Protein AF-A0A5S9ME22-F1 (afdb_monomer_lite)

InterPro domains:
  IPR011051 RmlC-like cupin domain superfamily [SSF51182] (3-151)
  IPR014710 RmlC-like jelly roll fold [G3DSA:2.60.120.10] (40-161)
  IPR021120 KduI/IolB isomerase [PF04962] (1-160)
  IPR024203 5-deoxy-glucuronate isomerase, IolB [PTHR39193] (2-151)
  IPR024203 5-deoxy-glucuronate isomerase, IolB [TIGR04378] (2-152)

Structure (mmCIF, N/CA/C/O backbone):
data_AF-A0A5S9ME22-F1
#
_entry.id   AF-A0A5S9ME22-F1
#
loop_
_atom_site.group_PDB
_atom_site.id
_atom_site.type_symbol
_atom_site.label_atom_id
_atom_site.label_alt_id
_atom_site.label_comp_id
_atom_site.label_asym_id
_atom_site.label_entity_id
_atom_site.label_seq_id
_atom_site.pdbx_PDB_ins_code
_atom_site.Cartn_x
_atom_site.Cartn_y
_atom_site.Cartn_z
_atom_site.occupancy
_atom_site.B_iso_or_equiv
_atom_site.auth_seq_id
_atom_site.auth_comp_id
_atom_site.auth_asym_id
_atom_site.auth_atom_id
_atom_site.pdbx_PDB_model_num
ATOM 1 N N . MET A 1 1 ? -16.439 -3.598 -12.055 1.00 74.25 1 MET A N 1
ATOM 2 C CA . MET A 1 1 ? -15.594 -2.499 -11.573 1.00 74.25 1 MET A CA 1
ATOM 3 C C . MET A 1 1 ? -14.303 -3.147 -11.127 1.00 74.25 1 MET A C 1
ATOM 5 O O . MET A 1 1 ? -14.364 -4.113 -10.375 1.00 74.25 1 MET A O 1
ATOM 9 N N . ASP A 1 2 ? -13.192 -2.726 -11.707 1.00 87.88 2 ASP A N 1
ATOM 10 C CA . ASP A 1 2 ? -11.873 -3.341 -11.561 1.00 87.88 2 ASP A CA 1
ATOM 11 C C . ASP A 1 2 ? -10.885 -2.283 -11.026 1.00 87.88 2 ASP A C 1
ATOM 13 O O . ASP A 1 2 ? -10.902 -1.142 -11.487 1.00 87.88 2 ASP A O 1
ATOM 17 N N . ILE A 1 3 ? -10.017 -2.654 -10.075 1.00 91.88 3 ILE A N 1
ATOM 18 C CA . ILE A 1 3 ? -8.940 -1.802 -9.533 1.00 91.88 3 ILE A CA 1
ATOM 19 C C . ILE A 1 3 ? -8.100 -1.169 -10.660 1.00 91.88 3 ILE A C 1
ATOM 21 O O . ILE A 1 3 ? -7.697 -0.009 -10.589 1.00 91.88 3 ILE A O 1
ATOM 25 N N . PHE A 1 4 ? -7.914 -1.889 -11.772 1.00 94.56 4 PHE A N 1
ATOM 26 C CA . PHE A 1 4 ? -7.142 -1.438 -12.930 1.00 94.56 4 PHE A CA 1
ATOM 27 C C . PHE A 1 4 ? -7.840 -0.357 -13.777 1.00 94.56 4 PHE A C 1
ATOM 29 O O . PHE A 1 4 ? -7.232 0.140 -14.726 1.00 94.56 4 PHE A O 1
ATOM 36 N N . GLU A 1 5 ? -9.070 0.049 -13.439 1.00 94.94 5 GLU A N 1
ATOM 37 C CA . GLU A 1 5 ? -9.714 1.258 -13.981 1.00 94.94 5 GLU A CA 1
ATOM 38 C C . GLU A 1 5 ? -9.059 2.550 -13.451 1.00 94.94 5 GLU A C 1
ATOM 40 O O . GLU A 1 5 ? -9.257 3.615 -14.035 1.00 94.94 5 GLU A O 1
ATOM 45 N N . LYS A 1 6 ? -8.236 2.459 -12.390 1.00 95.50 6 LYS A N 1
ATOM 46 C CA . LYS A 1 6 ? -7.481 3.577 -11.785 1.00 95.50 6 LYS A CA 1
ATOM 47 C C . LYS A 1 6 ? -8.362 4.749 -11.350 1.00 95.50 6 LYS A C 1
ATOM 49 O O . LYS A 1 6 ? -7.941 5.906 -11.383 1.00 95.50 6 LYS A O 1
ATOM 54 N N . ILE A 1 7 ? -9.585 4.440 -10.936 1.00 96.06 7 ILE A N 1
ATOM 55 C CA . ILE A 1 7 ? -10.506 5.388 -10.316 1.00 96.06 7 ILE A CA 1
ATOM 56 C C . ILE A 1 7 ? -10.279 5.307 -8.801 1.00 96.06 7 ILE A C 1
ATOM 58 O O . ILE A 1 7 ? -10.245 4.191 -8.279 1.00 96.06 7 ILE A O 1
ATOM 62 N N . PRO A 1 8 ? -10.110 6.436 -8.085 1.00 97.62 8 PRO A N 1
ATOM 63 C CA . PRO A 1 8 ? -9.926 6.406 -6.639 1.00 97.62 8 PRO A CA 1
ATOM 64 C C . PRO A 1 8 ? -11.058 5.649 -5.923 1.00 97.62 8 PRO A C 1
ATOM 66 O O . PRO A 1 8 ? -12.221 5.783 -6.316 1.00 97.62 8 PRO A O 1
ATOM 69 N N . PRO A 1 9 ? -10.750 4.854 -4.885 1.00 97.06 9 PRO A N 1
ATOM 70 C CA . PRO A 1 9 ? -11.750 4.035 -4.214 1.00 97.06 9 PRO A CA 1
ATOM 71 C C . PRO A 1 9 ? -12.644 4.858 -3.279 1.00 97.06 9 PRO A C 1
ATOM 73 O O . PRO A 1 9 ? -12.292 5.942 -2.823 1.00 97.06 9 PRO A O 1
ATOM 76 N N . TYR A 1 10 ? -13.787 4.289 -2.903 1.00 97.62 10 TYR A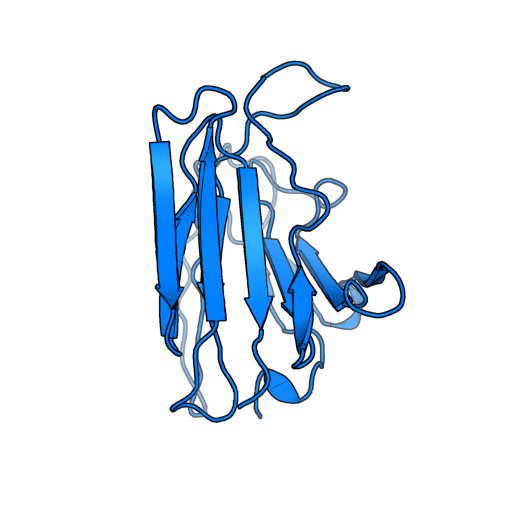 N 1
ATOM 77 C CA . TYR A 1 10 ? -14.464 4.697 -1.672 1.00 97.62 10 TYR A CA 1
ATOM 78 C C . TYR A 1 10 ? -13.802 4.004 -0.480 1.00 97.62 10 TYR A C 1
ATOM 80 O O . TYR A 1 10 ? -13.427 2.836 -0.556 1.00 97.62 10 TYR A O 1
ATOM 88 N N . SER A 1 11 ? -13.670 4.703 0.642 1.00 98.12 11 SER A N 1
ATOM 89 C CA . SER A 1 11 ? -13.124 4.157 1.889 1.00 98.12 11 SER A CA 1
ATOM 90 C C . SER A 1 11 ? -13.871 4.709 3.099 1.00 98.12 11 SER A C 1
ATOM 92 O O . SER A 1 11 ? -14.485 5.770 3.034 1.00 98.12 11 SER A O 1
ATOM 94 N N . VAL A 1 12 ? -13.833 4.000 4.225 1.00 98.25 12 VAL A N 1
ATOM 95 C CA . VAL A 1 12 ? -14.449 4.454 5.479 1.00 98.25 12 VAL A CA 1
ATOM 96 C C . VAL A 1 12 ? -13.417 4.355 6.591 1.00 98.25 12 VAL A C 1
ATOM 98 O O . VAL A 1 12 ? -12.884 3.281 6.852 1.00 98.25 12 VAL A O 1
ATOM 101 N N . TYR A 1 13 ? -13.149 5.474 7.261 1.00 98.25 13 TYR A N 1
ATOM 102 C CA . TYR A 1 13 ? -12.378 5.475 8.500 1.00 98.25 13 TYR A CA 1
ATOM 103 C C . TYR A 1 13 ? -13.317 5.167 9.667 1.00 98.25 13 TYR A C 1
ATOM 105 O O . TYR A 1 13 ? -14.342 5.837 9.817 1.00 98.25 13 TYR A O 1
ATOM 113 N N . VAL A 1 14 ? -12.956 4.185 10.494 1.00 97.56 14 VAL A N 1
ATOM 114 C CA . VAL A 1 14 ? -13.709 3.784 11.689 1.00 97.56 14 VAL A CA 1
ATOM 115 C C . VAL A 1 14 ? -12.768 3.802 12.901 1.00 97.56 14 VAL A C 1
ATOM 117 O O . VAL A 1 14 ? -11.726 3.145 12.857 1.00 97.56 14 VAL A O 1
ATOM 120 N N . PRO A 1 15 ? -13.079 4.551 13.975 1.00 96.06 15 PRO A N 1
ATOM 121 C CA . PRO A 1 15 ? -12.234 4.605 15.164 1.00 96.06 15 PRO A CA 1
ATOM 122 C C . PRO A 1 15 ? -12.341 3.318 15.996 1.00 96.06 15 PRO A C 1
ATOM 124 O O . PRO A 1 15 ? -13.322 2.583 15.929 1.00 96.06 15 PRO A O 1
ATOM 127 N N . ASN A 1 16 ? -11.343 3.065 16.844 1.00 93.06 16 ASN A N 1
ATOM 128 C CA . ASN A 1 16 ? -11.170 1.814 17.599 1.00 93.06 16 ASN A CA 1
ATOM 129 C C . ASN A 1 16 ? -12.308 1.443 18.573 1.00 93.06 16 ASN A C 1
ATOM 131 O O . ASN A 1 16 ? -12.337 0.312 19.051 1.00 93.06 16 ASN A O 1
ATOM 135 N N . GLY A 1 17 ? -13.194 2.380 18.919 1.00 91.25 17 GLY A N 1
ATOM 136 C CA . GLY A 1 17 ? -14.344 2.136 19.800 1.00 91.25 17 GLY A CA 1
ATOM 137 C C . GLY A 1 17 ? -15.652 1.836 19.064 1.00 91.25 17 GLY A C 1
ATOM 138 O O . GLY A 1 17 ? -16.615 1.394 19.694 1.00 91.25 17 GLY A O 1
ATOM 139 N N . ASP A 1 18 ? -15.692 2.068 17.754 1.00 95.12 18 ASP A N 1
ATOM 140 C CA . ASP A 1 18 ? -16.909 1.943 16.963 1.00 95.12 18 ASP A CA 1
ATOM 141 C C . ASP A 1 18 ? -17.092 0.508 16.455 1.00 95.12 18 ASP A C 1
ATOM 143 O O . ASP A 1 18 ? -16.155 -0.284 16.342 1.00 95.12 18 ASP A O 1
ATOM 147 N N . LYS A 1 19 ? -18.342 0.172 16.131 1.00 95.50 19 LYS A N 1
ATOM 148 C CA . LYS A 1 19 ? -18.706 -1.072 15.450 1.00 95.50 19 LYS A CA 1
ATOM 149 C C . LYS A 1 19 ? -19.239 -0.735 14.071 1.00 95.50 19 LYS A C 1
ATOM 151 O O . LYS A 1 19 ? -19.935 0.264 13.905 1.00 95.50 19 LYS A O 1
ATOM 156 N N . PHE A 1 20 ? -18.947 -1.592 13.106 1.00 96.12 20 PHE A N 1
ATOM 157 C CA . PHE A 1 20 ? -19.445 -1.460 11.749 1.00 96.12 20 PHE A CA 1
ATOM 158 C C . PHE A 1 20 ? -19.853 -2.830 11.211 1.00 96.12 20 PHE A C 1
ATOM 160 O O . PHE A 1 20 ? -19.266 -3.849 11.571 1.00 96.12 20 PHE A O 1
ATOM 167 N N . ASP A 1 21 ? -20.847 -2.824 10.331 1.00 97.12 21 ASP A N 1
ATOM 168 C CA . ASP A 1 21 ? -21.300 -3.986 9.580 1.00 97.12 21 ASP A CA 1
ATOM 169 C C . ASP A 1 21 ? -21.144 -3.678 8.094 1.00 97.12 21 ASP A C 1
ATOM 171 O O . ASP A 1 21 ? -21.517 -2.595 7.634 1.00 97.12 21 ASP A O 1
ATOM 175 N N . ILE A 1 22 ? -20.610 -4.632 7.332 1.00 96.38 22 ILE A N 1
ATOM 176 C CA . ILE A 1 22 ? -20.497 -4.504 5.880 1.00 96.38 22 ILE A CA 1
ATOM 177 C C . ILE A 1 22 ? -21.433 -5.504 5.221 1.00 96.38 22 ILE A C 1
ATOM 179 O O . ILE A 1 22 ? -21.351 -6.709 5.454 1.00 96.38 22 ILE A O 1
ATOM 183 N N . LYS A 1 23 ? -22.317 -4.994 4.363 1.00 97.62 23 LYS A N 1
ATOM 184 C CA . LYS A 1 23 ? -23.195 -5.804 3.524 1.00 97.62 23 LYS A CA 1
ATOM 185 C C . LYS A 1 23 ? -22.870 -5.548 2.059 1.00 97.62 23 LYS A C 1
ATOM 187 O O . LYS A 1 23 ? -23.174 -4.479 1.535 1.00 97.62 23 LYS A O 1
ATOM 192 N N . ALA A 1 24 ? -22.304 -6.550 1.400 1.00 96.81 24 ALA A N 1
ATOM 193 C CA . ALA A 1 24 ? -22.100 -6.533 -0.039 1.00 96.81 24 ALA A CA 1
ATOM 194 C C . ALA A 1 24 ? -23.457 -6.540 -0.773 1.00 96.81 24 ALA A C 1
ATOM 196 O O . ALA A 1 24 ? -24.323 -7.373 -0.496 1.00 96.81 24 ALA A O 1
ATOM 197 N N . THR A 1 25 ? -23.659 -5.593 -1.688 1.00 96.62 25 THR A N 1
ATOM 198 C CA . THR A 1 25 ? -24.822 -5.538 -2.601 1.00 96.62 25 THR A CA 1
ATOM 199 C C . THR A 1 25 ? -24.475 -5.999 -4.019 1.00 96.62 25 THR A C 1
ATOM 201 O O . THR A 1 25 ? -25.367 -6.186 -4.842 1.00 96.62 25 THR A O 1
ATOM 204 N N . THR A 1 26 ? -23.182 -6.187 -4.279 1.00 95.8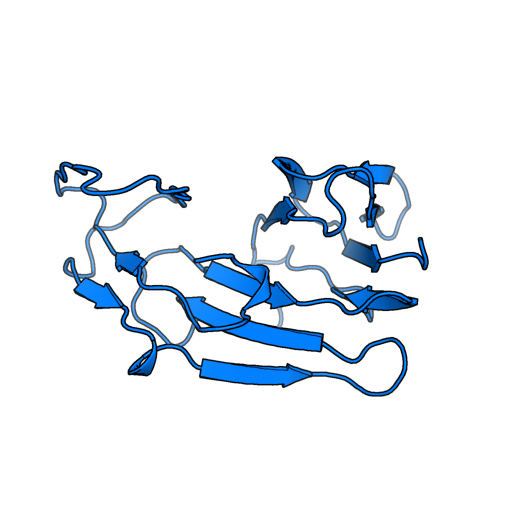8 26 THR A N 1
ATOM 205 C CA . THR A 1 26 ? -22.557 -6.726 -5.493 1.00 95.88 26 THR A CA 1
ATOM 206 C C . THR A 1 26 ? -21.306 -7.502 -5.073 1.00 95.88 26 THR A C 1
ATOM 208 O O . THR A 1 26 ? -20.939 -7.459 -3.895 1.00 95.88 26 THR A O 1
ATOM 211 N N . ASP A 1 27 ? -20.644 -8.183 -6.006 1.00 94.88 27 ASP A N 1
ATOM 212 C CA . ASP A 1 27 ? -19.321 -8.755 -5.745 1.00 94.88 27 ASP A CA 1
ATOM 213 C C . ASP A 1 27 ? -18.331 -7.630 -5.413 1.00 94.88 27 ASP A C 1
ATOM 215 O O . ASP A 1 27 ? -18.231 -6.641 -6.141 1.00 94.88 27 ASP A O 1
ATOM 219 N N . VAL A 1 28 ? -17.626 -7.760 -4.288 1.00 94.50 28 VAL A N 1
ATOM 220 C CA . VAL A 1 28 ? -16.740 -6.716 -3.767 1.00 94.50 28 VAL A CA 1
ATOM 221 C C . VAL A 1 28 ? -15.506 -7.331 -3.117 1.00 94.50 28 VAL A C 1
ATOM 223 O O . VAL A 1 28 ? -15.596 -8.328 -2.402 1.00 94.50 28 VAL A O 1
ATOM 226 N N . GLU A 1 29 ? -14.358 -6.703 -3.345 1.00 94.25 29 GLU A N 1
ATOM 227 C CA . GLU A 1 29 ? -13.117 -6.952 -2.617 1.00 94.25 29 GLU A CA 1
ATOM 228 C C . GLU A 1 29 ? -12.905 -5.800 -1.627 1.00 94.25 29 GLU A C 1
ATOM 230 O O . GLU A 1 29 ? -13.016 -4.631 -1.996 1.00 94.25 29 GLU A O 1
ATOM 235 N N . ILE A 1 30 ? -12.666 -6.120 -0.353 1.00 95.50 30 ILE A N 1
ATOM 236 C CA . ILE A 1 30 ? -12.562 -5.128 0.725 1.00 95.50 30 ILE A CA 1
ATOM 237 C C . ILE A 1 30 ? -11.251 -5.345 1.470 1.00 95.50 30 ILE A C 1
ATOM 239 O O . ILE A 1 30 ? -11.039 -6.403 2.062 1.00 95.50 30 ILE A O 1
ATOM 243 N N . ALA A 1 31 ? -10.410 -4.313 1.500 1.00 96.25 31 ALA A N 1
ATOM 244 C CA . ALA A 1 31 ? -9.245 -4.264 2.370 1.00 96.25 31 ALA A CA 1
ATOM 245 C C . ALA A 1 31 ? -9.631 -3.681 3.739 1.00 96.25 31 ALA A C 1
ATOM 247 O O . ALA A 1 31 ? -10.197 -2.591 3.823 1.00 96.25 31 ALA A O 1
ATOM 248 N N . ILE A 1 32 ? -9.308 -4.400 4.818 1.00 96.75 32 ILE A N 1
ATOM 249 C CA . ILE A 1 32 ? -9.433 -3.898 6.192 1.00 96.75 32 ILE A CA 1
ATOM 250 C C . ILE A 1 32 ? -8.031 -3.563 6.696 1.00 96.75 32 ILE A C 1
ATOM 252 O O . ILE A 1 32 ? -7.284 -4.442 7.123 1.00 96.75 32 ILE A O 1
ATOM 256 N N . CYS A 1 33 ? -7.683 -2.281 6.647 1.00 97.00 33 CYS A N 1
ATOM 257 C CA . CYS A 1 33 ? -6.435 -1.763 7.199 1.00 97.00 33 CYS A CA 1
ATOM 258 C C . CYS A 1 33 ? -6.662 -1.365 8.663 1.00 97.00 33 CYS A C 1
ATOM 260 O O . CYS A 1 33 ? -7.532 -0.544 8.950 1.00 97.00 33 CYS A O 1
ATOM 262 N N . SER A 1 34 ? -5.886 -1.923 9.594 1.00 95.62 34 SER A N 1
ATOM 263 C CA . SER A 1 34 ? -6.042 -1.655 11.029 1.00 95.62 34 SER A CA 1
ATOM 264 C C . SER A 1 34 ? -4.716 -1.312 11.696 1.00 95.62 34 SER A C 1
ATOM 266 O O . SER A 1 34 ? -3.714 -1.978 11.458 1.00 95.62 34 SER A O 1
ATOM 268 N N . ALA A 1 35 ? -4.745 -0.329 12.591 1.00 94.94 35 ALA A N 1
ATOM 269 C CA . ALA A 1 35 ? -3.656 0.009 13.500 1.00 94.94 35 ALA A CA 1
ATOM 270 C C . ALA A 1 35 ? -4.247 0.357 14.880 1.00 94.94 35 ALA A C 1
ATOM 272 O O . ALA A 1 35 ? -5.459 0.587 14.979 1.00 94.94 35 ALA A O 1
ATOM 273 N N . PRO A 1 36 ? -3.439 0.413 15.955 1.00 94.25 36 PRO A N 1
ATOM 274 C CA . PRO A 1 36 ? -3.909 0.892 17.252 1.00 94.25 36 PRO A CA 1
ATOM 275 C C . PRO A 1 36 ? -4.579 2.270 17.135 1.00 94.25 36 PRO A C 1
ATOM 277 O O . PRO A 1 36 ? -4.085 3.147 16.434 1.00 94.25 36 PRO A O 1
ATOM 280 N N . GLY A 1 37 ? -5.701 2.480 17.820 1.00 92.38 37 GLY A N 1
ATOM 281 C CA . GLY A 1 37 ? -6.401 3.770 17.854 1.00 92.38 37 GLY A CA 1
ATOM 282 C C . GLY A 1 37 ? -6.300 4.438 19.222 1.00 92.38 37 GLY A C 1
ATOM 283 O O . GLY A 1 37 ? -6.155 3.764 20.242 1.00 92.38 37 GLY A O 1
ATOM 284 N N . LYS A 1 38 ? -6.395 5.767 19.239 1.00 94.94 38 LYS A N 1
ATOM 285 C CA . LYS A 1 38 ? -6.520 6.599 20.447 1.00 94.94 38 LYS A CA 1
ATOM 286 C C . LYS A 1 38 ? -7.944 7.142 20.614 1.00 94.94 38 LYS A C 1
ATOM 288 O O . LYS A 1 38 ? -8.262 7.688 21.666 1.00 94.94 38 LYS A O 1
ATOM 293 N N . GLY A 1 39 ? -8.799 6.971 19.603 1.00 92.69 39 GLY A N 1
ATOM 294 C CA . GLY A 1 39 ? -10.184 7.441 19.609 1.00 92.69 39 GLY A CA 1
ATOM 295 C C . GLY A 1 39 ? -10.294 8.948 19.379 1.00 92.69 39 GLY A C 1
ATOM 296 O O . GLY A 1 39 ? -11.284 9.558 19.775 1.00 92.69 39 GLY A O 1
ATOM 297 N N . THR A 1 40 ? -9.271 9.560 18.774 1.00 96.38 40 THR A N 1
ATOM 298 C CA . THR A 1 40 ? -9.182 11.019 18.602 1.00 96.38 40 THR A CA 1
ATOM 299 C C . THR A 1 40 ? -10.158 11.534 17.544 1.00 96.38 40 THR A C 1
ATOM 301 O O . THR A 1 40 ? -10.664 12.652 17.647 1.00 96.38 40 THR A O 1
ATOM 304 N N . TYR A 1 41 ? -10.432 10.723 16.520 1.00 96.69 41 TYR A N 1
ATOM 305 C CA . TYR A 1 41 ? -11.190 11.125 15.337 1.00 96.69 41 TYR A CA 1
ATOM 306 C C . TYR A 1 41 ? -12.506 10.356 15.206 1.00 96.69 41 TYR A C 1
ATOM 308 O O . TYR A 1 41 ? -12.645 9.230 15.676 1.00 96.69 41 TYR A O 1
ATOM 316 N N . LYS A 1 42 ? -13.487 10.980 14.547 1.00 96.31 42 LYS A N 1
ATOM 317 C CA . LYS A 1 42 ? -14.803 10.381 14.284 1.00 96.31 42 LYS A CA 1
ATOM 318 C C . LYS A 1 42 ? -14.781 9.545 13.009 1.00 96.31 42 LYS A C 1
ATOM 320 O O . LYS A 1 42 ? -14.004 9.830 12.095 1.00 96.31 42 LYS A O 1
ATOM 325 N N . ALA A 1 43 ? -15.692 8.577 12.925 1.00 97.75 43 ALA A N 1
ATOM 326 C CA . ALA A 1 43 ? -15.931 7.843 11.692 1.00 97.75 43 ALA A CA 1
ATOM 327 C C . ALA A 1 43 ? -16.294 8.793 10.538 1.00 97.75 43 ALA A C 1
ATOM 329 O O . ALA A 1 43 ? -17.039 9.760 10.733 1.00 97.75 43 ALA A O 1
ATOM 330 N N . ARG A 1 44 ? -15.765 8.530 9.338 1.00 98.12 44 ARG A N 1
ATOM 331 C CA . ARG A 1 44 ? -16.051 9.341 8.144 1.00 98.12 44 ARG A CA 1
ATOM 332 C C . ARG A 1 44 ? -15.916 8.551 6.850 1.00 98.12 44 ARG A C 1
ATOM 334 O O . ARG A 1 44 ? -15.097 7.638 6.753 1.00 98.12 44 ARG A O 1
ATOM 341 N N . LEU A 1 45 ? -16.694 8.963 5.851 1.00 98.44 45 LEU A N 1
ATOM 342 C CA . LEU A 1 45 ? -16.560 8.504 4.474 1.00 98.44 45 LEU A CA 1
ATOM 343 C C . LEU A 1 45 ? -15.432 9.276 3.779 1.00 98.44 45 LEU A C 1
ATOM 345 O O . LEU A 1 45 ? -15.395 10.507 3.805 1.00 98.44 45 LEU A O 1
ATOM 349 N N . ILE A 1 46 ? -14.546 8.542 3.125 1.00 98.44 46 ILE A N 1
ATOM 350 C CA . ILE A 1 46 ? -13.516 9.053 2.230 1.00 98.44 46 ILE A CA 1
ATOM 351 C C . ILE A 1 46 ? -13.985 8.715 0.815 1.00 98.44 46 ILE A C 1
ATOM 353 O O . ILE A 1 46 ? -14.077 7.547 0.438 1.00 98.44 46 ILE A O 1
ATOM 357 N N . THR A 1 47 ? -14.393 9.742 0.080 1.00 98.25 47 THR A N 1
ATOM 358 C CA . THR A 1 47 ? -14.912 9.621 -1.286 1.00 98.25 47 THR A CA 1
ATOM 359 C C . THR A 1 47 ? -13.777 9.826 -2.289 1.00 98.25 47 THR A C 1
ATOM 361 O O . THR A 1 47 ? -12.750 10.390 -1.900 1.00 98.25 47 THR A O 1
ATOM 364 N N . PRO A 1 48 ? -13.937 9.429 -3.563 1.00 97.94 48 PRO A N 1
ATOM 365 C CA . PRO A 1 48 ? -12.947 9.701 -4.603 1.00 97.94 48 PRO A CA 1
ATOM 366 C C . PRO A 1 48 ? -12.523 11.174 -4.680 1.00 97.94 48 PRO A C 1
ATOM 368 O O . PRO A 1 48 ? -11.362 11.468 -4.944 1.00 97.94 48 PRO A O 1
ATOM 371 N N . GLU A 1 49 ? -13.432 12.105 -4.384 1.00 97.81 49 GLU A N 1
ATOM 372 C CA . GLU A 1 49 ? -13.181 13.548 -4.374 1.00 97.81 49 GLU A CA 1
ATOM 373 C C . GLU A 1 49 ? -12.265 14.006 -3.227 1.00 97.81 49 GLU A C 1
ATOM 375 O O . GLU A 1 49 ? -11.670 15.079 -3.305 1.00 97.81 49 GLU A O 1
ATOM 380 N N . HIS A 1 50 ? -12.146 13.209 -2.161 1.00 97.38 50 HIS A N 1
ATOM 381 C CA . HIS A 1 50 ? -11.235 13.466 -1.042 1.00 97.38 50 HIS A CA 1
ATOM 382 C C . HIS A 1 50 ? -9.826 12.898 -1.285 1.00 97.38 50 HIS A C 1
ATOM 384 O O . HIS A 1 50 ? -8.908 13.216 -0.533 1.00 97.38 50 HIS A O 1
ATOM 390 N N . ILE A 1 51 ? -9.643 12.047 -2.301 1.00 98.25 51 ILE A N 1
ATOM 391 C CA . ILE A 1 51 ? -8.394 11.313 -2.527 1.00 98.25 51 ILE A CA 1
ATOM 392 C C . ILE A 1 51 ? -7.494 12.093 -3.482 1.00 98.25 51 ILE A C 1
ATOM 394 O O . ILE A 1 51 ? -7.812 12.299 -4.653 1.00 98.25 51 ILE A O 1
ATOM 398 N N . GLY A 1 52 ? -6.320 12.486 -2.988 1.00 97.75 52 GLY A N 1
ATOM 399 C CA . GLY A 1 52 ? -5.298 13.120 -3.814 1.00 97.75 52 GLY A CA 1
ATOM 400 C C . GLY A 1 52 ? -4.714 12.133 -4.826 1.00 97.75 52 GLY A C 1
ATOM 401 O O . GLY A 1 52 ? -4.151 11.111 -4.431 1.00 97.75 52 GLY A O 1
ATOM 402 N N . VAL A 1 53 ? -4.814 12.462 -6.118 1.00 98.00 53 VAL A N 1
ATOM 403 C CA . VAL A 1 53 ? -4.210 11.694 -7.217 1.00 98.00 53 VAL A CA 1
ATOM 404 C C . VAL A 1 53 ? -2.939 12.383 -7.696 1.00 98.00 53 VAL A C 1
ATOM 406 O O . VAL A 1 53 ? -2.963 13.538 -8.121 1.00 98.00 53 VAL A O 1
ATOM 409 N N . GLU A 1 54 ? -1.827 11.656 -7.679 1.00 97.38 54 GLU A N 1
ATOM 410 C CA . GLU A 1 54 ? -0.519 12.162 -8.086 1.00 97.38 54 GLU A CA 1
ATOM 411 C C . GLU A 1 54 ? 0.128 11.279 -9.149 1.00 97.38 54 GLU A C 1
ATOM 413 O O . GLU A 1 54 ? -0.011 10.058 -9.144 1.00 97.38 54 GLU A O 1
ATOM 418 N N . HIS A 1 55 ? 0.915 11.902 -10.025 1.00 97.38 55 HIS A N 1
ATOM 419 C CA . HIS A 1 55 ? 1.828 11.205 -10.925 1.00 97.38 55 HIS A CA 1
ATOM 420 C C . HIS A 1 55 ? 3.255 11.473 -10.449 1.00 97.38 55 HIS A C 1
ATOM 422 O O . HIS A 1 55 ? 3.721 12.612 -10.484 1.00 97.38 55 HIS A O 1
ATOM 428 N N . ARG A 1 56 ? 3.935 10.433 -9.961 1.00 95.81 56 ARG A N 1
ATOM 429 C CA . ARG A 1 56 ? 5.286 10.529 -9.390 1.00 95.81 56 ARG A CA 1
ATOM 430 C C . ARG A 1 56 ? 6.309 9.897 -10.329 1.00 95.81 56 ARG A C 1
ATOM 432 O O . ARG A 1 56 ? 6.035 8.862 -10.930 1.00 95.81 56 ARG A O 1
ATOM 439 N N . GLY A 1 57 ? 7.507 10.477 -10.385 1.00 94.88 57 GLY A N 1
ATOM 440 C CA . GLY A 1 57 ? 8.621 9.975 -11.197 1.00 94.88 57 GLY A CA 1
ATOM 441 C C . GLY A 1 57 ? 8.492 10.273 -12.697 1.00 94.88 57 GLY A C 1
ATOM 442 O O . GLY A 1 57 ? 7.565 10.942 -13.143 1.00 94.88 57 GLY A O 1
ATOM 443 N N . ALA A 1 58 ? 9.455 9.779 -13.476 1.00 95.81 58 ALA A N 1
ATOM 444 C CA . ALA A 1 58 ? 9.497 9.879 -14.934 1.00 95.81 58 ALA A CA 1
ATOM 445 C C . ALA A 1 58 ? 10.111 8.602 -15.533 1.00 95.81 58 ALA A C 1
ATOM 447 O O . ALA A 1 58 ? 10.836 7.881 -14.849 1.00 95.81 58 ALA A O 1
ATOM 448 N N . GLY A 1 59 ? 9.839 8.313 -16.808 1.00 95.94 59 GLY A N 1
ATOM 449 C CA . GLY A 1 59 ? 10.369 7.118 -17.474 1.00 95.94 59 GLY A CA 1
ATOM 450 C C . GLY A 1 59 ? 9.969 5.822 -16.759 1.00 95.94 59 GLY A C 1
ATOM 451 O O . GLY A 1 59 ? 8.806 5.639 -16.405 1.00 95.94 59 GLY A O 1
ATOM 452 N N . ASN A 1 60 ? 10.942 4.946 -16.508 1.00 95.25 60 ASN A N 1
ATOM 453 C CA . ASN A 1 60 ? 10.733 3.632 -15.891 1.00 95.25 60 ASN A CA 1
ATOM 454 C C . ASN A 1 60 ? 10.456 3.670 -14.376 1.00 95.25 60 ASN A C 1
ATOM 456 O O . ASN A 1 60 ? 10.341 2.617 -13.760 1.00 95.25 60 ASN A O 1
ATOM 460 N N . ILE A 1 61 ? 10.359 4.849 -13.759 1.00 95.81 61 ILE A N 1
ATOM 461 C CA . ILE A 1 61 ? 9.929 5.009 -12.358 1.00 95.81 61 ILE A CA 1
ATOM 462 C C . ILE A 1 61 ? 8.614 5.794 -12.241 1.00 95.81 61 ILE A C 1
ATOM 464 O O . ILE A 1 61 ? 8.207 6.156 -11.132 1.00 95.81 61 ILE A O 1
ATOM 468 N N . ALA A 1 62 ? 7.971 6.090 -13.381 1.00 96.88 62 ALA A N 1
ATOM 469 C CA . ALA A 1 62 ? 6.687 6.776 -13.431 1.00 96.88 62 ALA A CA 1
ATOM 470 C C . ALA A 1 62 ? 5.570 5.885 -12.869 1.00 96.88 62 ALA A C 1
ATOM 472 O O . ALA A 1 62 ? 5.459 4.710 -13.226 1.00 96.88 62 ALA A O 1
ATOM 473 N N . ARG A 1 63 ? 4.733 6.453 -12.003 1.00 97.38 63 ARG A N 1
ATOM 474 C CA . ARG A 1 63 ? 3.636 5.754 -11.321 1.00 97.38 63 ARG A CA 1
ATOM 475 C C . ARG A 1 63 ? 2.505 6.710 -10.967 1.00 97.38 63 ARG A C 1
ATOM 477 O O . ARG A 1 63 ? 2.752 7.895 -10.740 1.00 97.38 63 ARG A O 1
ATOM 484 N N . GLN A 1 64 ? 1.286 6.187 -10.899 1.00 98.00 64 GLN A N 1
ATOM 485 C CA . GLN A 1 64 ? 0.122 6.919 -10.396 1.00 98.00 64 GLN A CA 1
ATOM 486 C C . GLN A 1 64 ? -0.128 6.513 -8.944 1.00 98.00 64 GLN A C 1
ATOM 488 O O . GLN A 1 64 ? -0.032 5.334 -8.611 1.00 98.00 64 GLN A O 1
ATOM 493 N N . VAL A 1 65 ? -0.413 7.484 -8.084 1.00 98.19 65 VAL A N 1
ATOM 494 C CA . VAL A 1 65 ? -0.595 7.291 -6.644 1.00 98.19 65 VAL A CA 1
ATOM 495 C C . VAL A 1 65 ? -1.941 7.862 -6.228 1.00 98.19 65 VAL A C 1
ATOM 497 O O . VAL A 1 65 ? -2.257 8.999 -6.574 1.00 98.19 65 VAL A O 1
ATOM 500 N N . HIS A 1 66 ? -2.709 7.084 -5.476 1.00 98.50 66 HIS A N 1
ATOM 501 C CA . HIS A 1 66 ? -3.917 7.518 -4.786 1.00 98.50 66 HIS A CA 1
ATOM 502 C C . HIS A 1 66 ? -3.626 7.586 -3.286 1.00 98.50 66 HIS A C 1
ATOM 504 O O . HIS A 1 66 ? -3.435 6.563 -2.624 1.00 98.50 66 HIS A O 1
ATOM 510 N N . ASN A 1 67 ? -3.581 8.798 -2.740 1.00 98.06 67 ASN A N 1
ATOM 511 C CA . ASN A 1 67 ? -3.375 9.030 -1.314 1.00 98.06 67 ASN A CA 1
ATOM 512 C C . ASN A 1 67 ? -4.725 8.914 -0.578 1.00 98.06 67 ASN A C 1
ATOM 514 O O . ASN A 1 67 ? -5.413 9.916 -0.389 1.00 98.06 67 ASN A O 1
ATOM 518 N N . ILE A 1 68 ? -5.131 7.690 -0.219 1.00 98.31 68 ILE A N 1
ATOM 519 C CA . ILE A 1 68 ? -6.450 7.394 0.376 1.00 98.31 68 ILE A CA 1
ATOM 520 C C . ILE A 1 68 ? -6.575 7.995 1.782 1.00 98.31 68 ILE A C 1
ATOM 522 O O . ILE A 1 68 ? -7.586 8.609 2.115 1.00 98.31 68 ILE A O 1
ATOM 526 N N . LEU A 1 69 ? -5.547 7.814 2.611 1.00 98.06 69 LEU A N 1
ATOM 527 C CA . LEU A 1 69 ? -5.450 8.383 3.953 1.00 98.06 69 LEU A CA 1
ATOM 528 C C . LEU A 1 69 ? -3.991 8.796 4.204 1.00 98.06 69 LEU A C 1
ATOM 530 O O . LEU A 1 69 ? -3.234 8.018 4.787 1.00 98.06 69 LEU A O 1
ATOM 534 N N . PRO A 1 70 ? -3.555 9.955 3.680 1.00 95.81 70 PRO A N 1
ATOM 535 C CA . PRO A 1 70 ? -2.198 10.454 3.874 1.00 95.81 70 PRO A CA 1
ATOM 536 C C . PRO A 1 70 ? -2.010 11.070 5.266 1.00 95.81 70 PRO A C 1
ATOM 538 O O . PRO A 1 70 ? -2.973 11.305 5.989 1.00 95.81 70 PRO A O 1
ATOM 541 N N . GLU A 1 71 ? -0.767 11.394 5.625 1.00 92.25 71 GLU A N 1
ATOM 542 C CA . GLU A 1 71 ? -0.416 11.953 6.943 1.00 92.25 71 GLU A CA 1
ATOM 543 C C . GLU A 1 71 ? -1.082 13.307 7.243 1.00 92.25 71 GLU A C 1
ATOM 545 O O . GLU A 1 71 ? -1.266 13.668 8.403 1.00 92.25 71 GLU A O 1
ATOM 550 N N . GLN A 1 72 ? -1.443 14.068 6.203 1.00 93.50 72 GLN A N 1
ATOM 551 C CA . GLN A 1 72 ? -2.125 15.355 6.343 1.00 93.50 72 GLN A CA 1
ATOM 552 C C . GLN A 1 72 ? -3.606 15.185 6.708 1.00 93.50 72 GLN A C 1
ATOM 554 O O . GLN A 1 72 ? -4.237 16.138 7.167 1.00 93.50 72 GLN A O 1
ATOM 559 N N . GLU A 1 73 ? -4.161 13.988 6.507 1.00 96.44 73 GLU A N 1
ATOM 560 C CA . GLU A 1 73 ? -5.551 13.686 6.809 1.00 96.44 7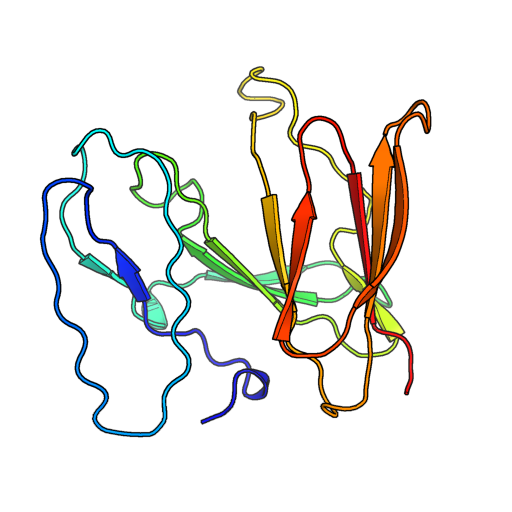3 GLU A CA 1
ATOM 561 C C . GLU A 1 73 ? -5.712 13.127 8.233 1.00 96.44 73 GLU A C 1
ATOM 563 O O . GLU A 1 73 ? -4.896 12.330 8.693 1.00 96.44 73 GLU A O 1
ATOM 568 N N . PRO A 1 74 ? -6.793 13.480 8.954 1.00 96.06 74 PRO A N 1
ATOM 569 C CA . PRO A 1 74 ? -6.985 13.048 10.336 1.00 96.06 74 PRO A CA 1
ATOM 570 C C . PRO A 1 74 ? -7.033 11.519 10.512 1.00 96.06 74 PRO A C 1
ATOM 572 O O . PRO A 1 74 ? -7.988 10.861 10.079 1.00 96.06 74 PRO A O 1
ATOM 575 N N . ALA A 1 75 ? -6.038 10.954 11.193 1.00 96.25 75 ALA A N 1
ATOM 576 C CA . ALA A 1 75 ? -5.992 9.562 11.634 1.00 96.25 75 ALA A CA 1
ATOM 577 C C . ALA A 1 75 ? -5.024 9.410 12.816 1.00 96.25 75 ALA A C 1
ATOM 579 O O . ALA A 1 75 ? -4.061 10.160 12.935 1.00 96.25 75 ALA A O 1
ATOM 580 N N . ASP A 1 76 ? -5.273 8.446 13.709 1.00 94.00 76 ASP A N 1
ATOM 581 C CA . ASP A 1 76 ? -4.398 8.244 14.874 1.00 94.00 76 ASP A CA 1
ATOM 582 C C . ASP A 1 76 ? -3.020 7.684 14.486 1.00 94.00 76 ASP A C 1
ATOM 584 O O . ASP A 1 76 ? -2.011 8.132 15.026 1.00 94.00 76 ASP A O 1
ATOM 588 N N . HIS A 1 77 ? -2.990 6.693 13.585 1.00 92.62 77 HIS A N 1
ATOM 589 C CA . HIS A 1 77 ? -1.756 6.026 13.136 1.00 92.62 77 HIS A CA 1
ATOM 590 C C . HIS A 1 77 ? -1.813 5.489 11.697 1.00 92.62 77 HIS A C 1
ATOM 592 O O . HIS A 1 77 ? -0.768 5.228 11.112 1.00 92.62 77 HIS A O 1
ATOM 598 N N . LEU A 1 78 ?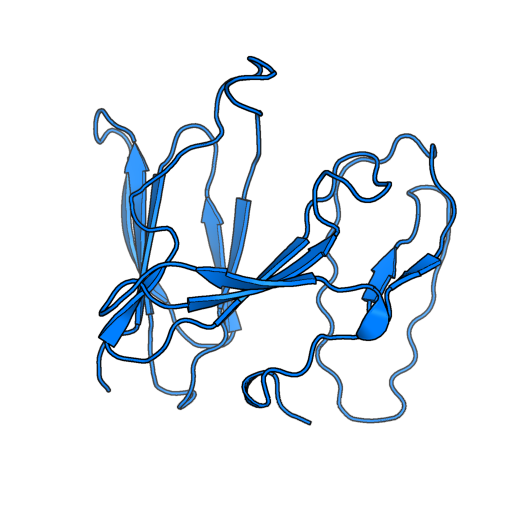 -3.006 5.257 11.133 1.00 95.50 78 LEU A N 1
ATOM 599 C CA . LEU A 1 78 ? -3.128 4.660 9.802 1.00 95.50 78 LEU A CA 1
ATOM 600 C C . LEU A 1 78 ? -2.696 5.639 8.711 1.00 95.50 78 LEU A C 1
ATOM 602 O O . LEU A 1 78 ? -3.230 6.743 8.635 1.00 95.50 78 LEU A O 1
ATOM 606 N N . LEU A 1 79 ? -1.828 5.156 7.825 1.00 96.00 79 LEU A N 1
ATOM 607 C CA . LEU A 1 79 ? -1.577 5.716 6.505 1.00 96.00 79 LEU A CA 1
ATOM 608 C C . LEU A 1 79 ? -2.011 4.685 5.464 1.00 96.00 79 LEU A C 1
ATOM 610 O O . LEU A 1 79 ? -1.711 3.500 5.608 1.00 96.00 79 LEU A O 1
ATOM 614 N N . VAL A 1 80 ? -2.737 5.115 4.433 1.00 97.94 80 VAL A N 1
ATOM 615 C CA . VAL A 1 80 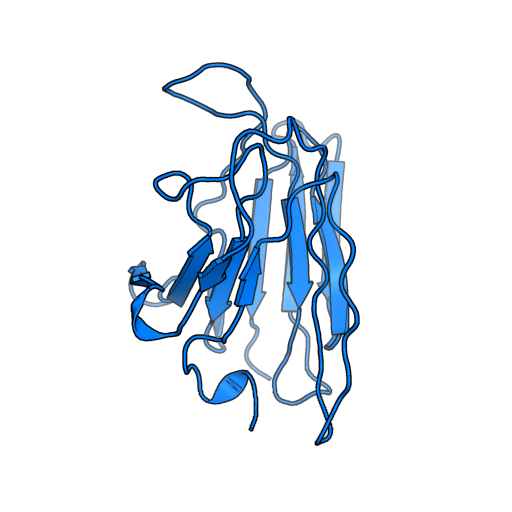? -3.211 4.220 3.367 1.00 97.94 80 VAL A CA 1
ATOM 616 C C . VAL A 1 80 ? -2.961 4.868 2.014 1.00 97.94 80 VAL A C 1
ATOM 618 O O . VAL A 1 80 ? -3.424 5.978 1.747 1.00 97.94 80 VAL A O 1
ATOM 621 N N . VAL A 1 81 ? -2.236 4.155 1.156 1.00 97.50 81 VAL A N 1
ATOM 622 C CA . VAL A 1 81 ? -1.880 4.589 -0.193 1.00 97.50 81 VAL A CA 1
ATOM 623 C C . VAL A 1 81 ? -2.052 3.434 -1.172 1.00 97.50 81 VAL A C 1
ATOM 625 O O . VAL A 1 81 ? -1.761 2.285 -0.852 1.00 97.50 81 VAL A O 1
ATOM 628 N N . GLU A 1 82 ? -2.513 3.751 -2.373 1.00 98.00 82 GLU A N 1
ATOM 629 C CA . GLU A 1 82 ? -2.572 2.831 -3.505 1.00 98.00 82 GLU A CA 1
ATOM 630 C C . GLU A 1 82 ? -1.643 3.346 -4.613 1.00 98.00 82 GLU A C 1
ATOM 632 O O . GLU A 1 82 ? -1.603 4.545 -4.903 1.00 98.00 82 GLU A O 1
ATOM 637 N N . VAL A 1 83 ? -0.868 2.448 -5.227 1.00 97.88 83 VAL A N 1
ATOM 638 C CA . VAL A 1 83 ? 0.133 2.798 -6.244 1.00 97.88 83 VAL A CA 1
ATOM 639 C C . VAL A 1 83 ? -0.029 1.913 -7.474 1.00 97.88 83 VAL A C 1
ATOM 641 O O . VAL A 1 83 ? 0.122 0.697 -7.407 1.00 97.88 83 VAL A O 1
ATOM 644 N N . PHE A 1 84 ? -0.238 2.538 -8.630 1.00 97.69 84 PHE A N 1
ATOM 645 C CA . PHE A 1 84 ? -0.264 1.869 -9.925 1.00 97.69 84 PHE A CA 1
ATOM 646 C C . PHE A 1 84 ? 1.102 1.967 -10.588 1.00 97.69 84 PHE A C 1
ATOM 648 O O . PHE A 1 84 ? 1.535 3.049 -11.004 1.00 97.69 84 PHE A O 1
ATOM 655 N N . THR A 1 85 ? 1.754 0.816 -10.725 1.00 97.38 85 THR A N 1
ATOM 656 C CA . THR A 1 85 ? 3.049 0.679 -11.398 1.00 97.38 85 THR A CA 1
ATOM 657 C C . THR A 1 85 ? 2.817 0.080 -12.786 1.00 97.38 85 THR A C 1
ATOM 659 O O . THR A 1 85 ? 2.352 -1.056 -12.861 1.00 97.38 85 THR A O 1
ATOM 662 N N . PRO A 1 86 ? 3.068 0.819 -13.884 1.00 95.81 86 PRO A N 1
ATOM 663 C CA . PRO A 1 86 ? 2.990 0.260 -15.232 1.00 95.81 86 PRO A CA 1
ATOM 664 C C . PRO A 1 86 ? 3.948 -0.922 -15.425 1.00 95.81 86 PRO A C 1
ATOM 666 O O . PRO A 1 86 ? 4.967 -1.015 -14.743 1.00 95.81 86 PRO A O 1
ATOM 669 N N . GLU A 1 87 ? 3.651 -1.791 -16.387 1.00 94.06 87 GLU A N 1
ATOM 670 C CA . GLU A 1 87 ? 4.598 -2.818 -16.833 1.00 94.06 87 GLU A CA 1
ATOM 671 C C . GLU A 1 87 ? 5.938 -2.197 -17.261 1.00 94.06 87 GLU A C 1
ATOM 673 O O . GLU A 1 87 ? 6.003 -1.086 -17.789 1.00 94.06 87 GLU A O 1
ATOM 678 N N . GLY A 1 88 ? 7.026 -2.895 -16.962 1.00 94.31 88 GLY A N 1
ATOM 679 C CA . GLY A 1 88 ? 8.394 -2.416 -17.133 1.00 94.31 88 GLY A CA 1
ATOM 680 C C . GLY A 1 88 ? 8.877 -1.409 -16.084 1.00 94.31 88 GLY A C 1
ATOM 681 O O . GLY A 1 88 ? 10.081 -1.127 -16.047 1.00 94.31 88 GLY A O 1
ATOM 682 N N . ASN A 1 89 ? 7.995 -0.872 -15.233 1.00 96.75 89 ASN A N 1
ATOM 683 C CA . ASN A 1 89 ? 8.355 0.187 -14.293 1.00 96.75 89 ASN A CA 1
ATOM 684 C C . ASN A 1 89 ? 8.738 -0.331 -12.902 1.00 96.75 89 ASN A C 1
ATOM 686 O O . ASN A 1 89 ? 8.481 -1.471 -12.510 1.00 96.75 89 ASN A O 1
ATOM 690 N N . TRP A 1 90 ? 9.354 0.574 -12.144 1.00 96.12 90 TRP A N 1
ATOM 691 C CA . TRP A 1 90 ? 9.713 0.415 -10.747 1.00 96.12 90 TRP A CA 1
ATOM 692 C C . TRP A 1 90 ? 8.923 1.382 -9.864 1.00 96.12 90 TRP A C 1
ATOM 694 O O . TRP A 1 90 ? 8.764 2.567 -10.177 1.00 96.12 90 TRP A O 1
ATOM 704 N N . SER A 1 91 ? 8.471 0.888 -8.718 1.00 94.25 91 SER A N 1
ATOM 705 C CA . SER A 1 91 ? 7.875 1.673 -7.641 1.00 94.25 91 SER A CA 1
ATOM 706 C C . SER A 1 91 ? 8.560 1.371 -6.311 1.00 94.25 91 SER A C 1
ATOM 708 O O . SER A 1 91 ? 9.477 0.549 -6.231 1.00 94.25 91 SER A O 1
ATOM 710 N N . SER A 1 92 ? 8.230 2.180 -5.300 1.00 91.50 92 SER A N 1
ATOM 711 C CA . SER A 1 92 ? 9.041 2.313 -4.081 1.00 91.50 92 SER A CA 1
ATOM 712 C C . SER A 1 92 ? 10.530 2.556 -4.399 1.00 91.50 92 SER A C 1
ATOM 714 O O . SER A 1 92 ? 11.421 2.162 -3.660 1.00 91.50 92 SER A O 1
ATOM 716 N N . TYR A 1 93 ? 10.790 3.227 -5.533 1.00 87.19 93 TYR A N 1
ATOM 717 C CA . TYR A 1 93 ? 12.119 3.564 -6.037 1.00 87.19 93 TYR A CA 1
ATOM 718 C C . TYR A 1 93 ? 12.242 5.087 -6.285 1.00 87.19 93 TYR A C 1
ATOM 720 O O . TYR A 1 93 ? 11.291 5.678 -6.828 1.00 87.19 93 TYR A O 1
ATOM 728 N N . PRO A 1 94 ? 13.374 5.738 -5.932 1.00 84.88 94 PRO A N 1
ATOM 729 C CA . PRO A 1 94 ? 14.542 5.174 -5.239 1.00 84.88 94 PRO A CA 1
ATOM 730 C C . PRO A 1 94 ? 14.183 4.562 -3.871 1.00 84.88 94 PRO A C 1
ATOM 732 O O . PRO A 1 94 ? 13.168 4.965 -3.290 1.00 84.88 94 PRO A O 1
ATOM 735 N N . PRO A 1 95 ? 14.944 3.551 -3.405 1.00 81.62 95 PRO A N 1
ATOM 736 C CA . PRO A 1 95 ? 14.622 2.838 -2.178 1.00 81.62 95 PRO A CA 1
ATOM 737 C C . PRO A 1 95 ? 14.619 3.811 -1.004 1.00 81.62 95 PRO A C 1
ATOM 739 O O . PRO A 1 95 ? 15.441 4.727 -0.942 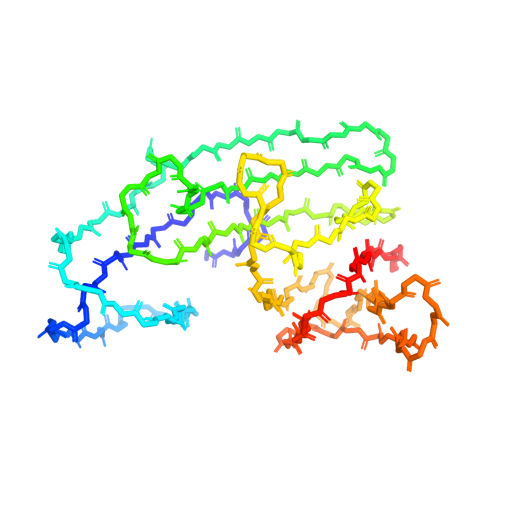1.00 81.62 95 PRO A O 1
ATOM 742 N N . HIS A 1 96 ? 13.678 3.620 -0.092 1.00 80.31 96 HIS A N 1
ATOM 743 C CA . HIS A 1 96 ? 13.555 4.421 1.113 1.00 80.31 96 HIS A CA 1
ATOM 744 C C . HIS A 1 96 ? 13.112 3.531 2.272 1.00 80.31 96 HIS A C 1
ATOM 746 O O . HIS A 1 96 ? 12.530 2.467 2.058 1.00 80.31 96 HIS A O 1
ATOM 752 N N . LYS A 1 97 ? 13.401 3.989 3.488 1.00 77.31 97 LYS A N 1
ATOM 753 C CA . LYS A 1 97 ? 13.055 3.338 4.751 1.00 77.31 97 LYS A CA 1
ATOM 754 C C . LYS A 1 97 ? 12.436 4.375 5.691 1.00 77.31 97 LYS A C 1
ATOM 756 O O . LYS A 1 97 ? 12.742 5.560 5.566 1.00 77.31 97 LYS A O 1
ATOM 761 N N . HIS A 1 98 ? 11.603 3.905 6.614 1.00 78.25 98 HIS A N 1
ATOM 762 C CA . HIS A 1 98 ? 10.910 4.711 7.625 1.00 78.25 98 HIS A CA 1
ATOM 763 C C . HIS A 1 98 ? 11.072 4.040 8.996 1.00 78.25 98 HIS A C 1
ATOM 765 O O . HIS A 1 98 ? 10.148 3.422 9.522 1.00 78.25 98 HIS A O 1
ATOM 771 N N . ASP A 1 99 ? 12.291 4.035 9.534 1.00 71.50 99 ASP A N 1
ATOM 772 C CA . ASP A 1 99 ? 12.674 3.196 10.676 1.00 71.50 99 ASP A CA 1
ATOM 773 C C . ASP A 1 99 ? 13.138 3.946 11.928 1.00 71.50 99 ASP A C 1
ATOM 775 O O . ASP A 1 99 ? 13.409 3.308 12.955 1.00 71.50 99 ASP A O 1
ATOM 779 N N . GLN A 1 100 ? 13.205 5.276 11.863 1.00 71.12 100 GLN A N 1
ATOM 780 C CA . GLN A 1 100 ? 13.574 6.126 12.990 1.00 71.12 100 GLN A CA 1
ATOM 781 C C . GLN A 1 100 ? 12.376 6.950 13.427 1.00 71.12 100 GLN A C 1
ATOM 783 O O . GLN A 1 100 ? 11.716 7.587 12.615 1.00 71.12 100 GLN A O 1
ATOM 788 N N . ASP A 1 101 ? 12.129 6.984 14.733 1.00 78.00 101 ASP A N 1
ATOM 789 C CA . ASP A 1 101 ? 11.245 7.982 15.328 1.00 78.00 101 ASP A CA 1
ATOM 790 C C . ASP A 1 101 ? 12.030 9.293 15.491 1.00 78.00 101 ASP A C 1
ATOM 792 O O . ASP A 1 101 ? 12.524 9.624 16.570 1.00 78.00 101 ASP A O 1
ATOM 796 N N . HIS A 1 102 ? 12.263 9.980 14.369 1.00 79.25 102 HIS A N 1
ATOM 797 C CA . HIS A 1 102 ? 13.094 11.180 14.298 1.00 79.25 102 HIS A CA 1
ATOM 798 C C . HIS A 1 102 ? 12.414 12.266 13.461 1.00 79.25 102 HIS A C 1
ATOM 800 O O . HIS A 1 102 ? 12.966 12.811 12.500 1.00 79.25 102 HIS A O 1
ATOM 806 N N . LEU A 1 103 ? 11.181 12.594 13.843 1.00 76.12 103 LEU A N 1
ATOM 807 C CA . LEU A 1 103 ? 10.423 13.660 13.202 1.00 76.12 103 LEU A CA 1
ATOM 808 C C . LEU A 1 103 ? 11.150 15.018 13.339 1.00 76.12 103 LEU A C 1
ATOM 810 O O . LEU A 1 103 ? 11.698 15.318 14.404 1.00 76.12 103 LEU A O 1
ATOM 814 N N . PRO A 1 104 ? 11.144 15.864 12.289 1.00 78.31 104 PRO A N 1
ATOM 815 C CA . PRO A 1 104 ? 10.398 15.710 11.035 1.00 78.31 104 PRO A CA 1
ATOM 816 C C . PRO A 1 104 ? 11.160 14.968 9.919 1.00 78.31 104 PRO A C 1
ATOM 818 O O . PRO A 1 104 ? 10.688 14.952 8.788 1.00 78.31 104 PRO A O 1
ATOM 821 N N . TYR A 1 105 ? 12.348 14.419 10.189 1.00 77.12 105 TYR A N 1
ATOM 822 C CA . TYR A 1 105 ? 13.232 13.877 9.150 1.00 77.12 105 TYR A CA 1
ATOM 823 C C . TYR A 1 105 ? 12.854 12.462 8.712 1.00 77.12 105 TYR A C 1
ATOM 825 O O . TYR A 1 105 ? 12.921 12.154 7.526 1.00 77.12 105 TYR A O 1
ATOM 833 N N . GLU A 1 106 ? 12.465 11.614 9.660 1.00 74.81 106 GLU A N 1
ATOM 834 C CA . GLU A 1 106 ? 12.047 10.234 9.416 1.00 74.81 106 GLU A CA 1
ATOM 835 C C . GLU A 1 106 ? 10.961 9.875 10.436 1.00 74.81 106 GLU A C 1
ATOM 837 O O . GLU A 1 106 ? 11.048 10.251 11.610 1.00 74.81 106 GLU A O 1
ATOM 842 N N . SER A 1 107 ? 9.905 9.212 9.973 1.00 76.81 107 SER A N 1
ATOM 843 C CA . SER A 1 107 ? 8.872 8.639 10.828 1.00 76.81 107 SER A CA 1
ATOM 844 C C . SER A 1 107 ? 9.097 7.138 10.951 1.00 76.81 107 SER A C 1
ATOM 846 O O . SER A 1 107 ? 9.667 6.497 10.071 1.00 76.81 107 SER A O 1
ATOM 848 N N . TYR A 1 108 ? 8.644 6.570 12.061 1.00 81.25 108 TYR A N 1
ATOM 849 C CA . TYR A 1 108 ? 8.685 5.134 12.276 1.00 81.25 108 TYR A CA 1
ATOM 850 C C . TYR A 1 108 ? 7.404 4.488 11.743 1.00 81.25 108 TYR A C 1
ATOM 852 O O . TYR A 1 108 ? 6.337 4.684 12.331 1.00 81.25 108 TYR A O 1
ATOM 860 N N . LEU A 1 109 ? 7.499 3.712 10.659 1.00 85.31 109 LEU A N 1
ATOM 861 C CA . LEU A 1 109 ? 6.355 3.078 10.002 1.00 85.31 109 LEU A CA 1
ATOM 862 C C . LEU A 1 109 ? 6.647 1.605 9.681 1.00 85.31 109 LEU A C 1
ATOM 864 O O . LEU A 1 109 ? 7.660 1.263 9.078 1.00 85.31 109 LEU A O 1
ATOM 868 N N . GLU A 1 110 ? 5.724 0.728 10.069 1.00 89.06 110 GLU A N 1
ATOM 869 C CA . GLU A 1 110 ? 5.619 -0.616 9.494 1.00 89.06 110 GLU A CA 1
ATOM 870 C C . GLU A 1 110 ? 4.798 -0.517 8.200 1.00 89.06 110 GLU A C 1
ATOM 872 O O . GLU A 1 110 ? 3.824 0.238 8.150 1.00 89.06 110 GLU A O 1
ATOM 877 N N . GLU A 1 111 ? 5.163 -1.271 7.160 1.00 92.12 111 GLU A N 1
ATOM 878 C CA . GLU A 1 111 ? 4.479 -1.206 5.864 1.00 92.12 111 GLU A CA 1
ATOM 879 C C . GLU A 1 111 ? 4.025 -2.597 5.399 1.00 92.12 111 GLU A C 1
ATOM 881 O O . GLU A 1 111 ? 4.705 -3.608 5.580 1.00 92.12 111 GLU A O 1
ATOM 886 N N . THR A 1 112 ? 2.832 -2.666 4.811 1.00 94.81 112 THR A N 1
ATOM 887 C CA . THR A 1 112 ? 2.273 -3.886 4.217 1.00 94.81 112 THR A CA 1
ATOM 888 C C . THR A 1 112 ? 1.835 -3.583 2.796 1.00 94.81 112 THR A C 1
ATOM 890 O O . THR A 1 112 ? 1.044 -2.671 2.573 1.00 94.81 112 THR A O 1
ATOM 893 N N . TYR A 1 113 ? 2.312 -4.379 1.843 1.00 96.50 113 TYR A N 1
ATOM 894 C CA . TYR A 1 113 ? 1.905 -4.295 0.446 1.00 96.50 113 TYR A CA 1
ATOM 895 C C . TYR A 1 113 ? 0.915 -5.409 0.145 1.00 96.50 113 TYR A C 1
ATOM 897 O O . TYR A 1 113 ? 1.245 -6.575 0.341 1.00 96.50 113 TYR A O 1
ATOM 905 N N . TYR A 1 114 ? -0.263 -5.065 -0.369 1.00 97.38 114 TYR A N 1
ATOM 906 C CA . TYR A 1 114 ? -1.174 -6.016 -1.000 1.00 97.38 114 TYR A CA 1
ATOM 907 C C . TYR A 1 114 ? -1.113 -5.820 -2.514 1.00 97.38 114 TYR A C 1
ATOM 909 O O . TYR A 1 114 ? -1.381 -4.727 -3.012 1.00 97.38 114 TYR A O 1
ATOM 917 N N . HIS A 1 115 ? -0.711 -6.860 -3.240 1.00 97.19 115 HIS A N 1
ATOM 918 C CA . HIS A 1 115 ? -0.437 -6.769 -4.670 1.00 97.19 115 HIS A CA 1
ATOM 919 C C . HIS A 1 115 ? -1.617 -7.262 -5.492 1.00 97.19 115 HIS A C 1
ATOM 921 O O . HIS A 1 115 ? -2.055 -8.405 -5.355 1.00 97.19 115 HIS A O 1
ATOM 927 N N . LYS A 1 116 ? -2.066 -6.414 -6.417 1.00 96.50 116 LYS A N 1
ATOM 928 C CA . LYS A 1 116 ? -2.907 -6.811 -7.544 1.00 96.50 116 LYS A CA 1
ATOM 929 C C . LYS A 1 116 ? -2.073 -6.778 -8.817 1.00 96.50 116 LYS A C 1
ATOM 931 O O . LYS A 1 116 ? -1.362 -5.805 -9.064 1.00 96.50 116 LYS A O 1
ATOM 936 N N . VAL A 1 117 ? -2.161 -7.828 -9.627 1.00 95.75 117 VAL A N 1
ATOM 937 C CA . VAL A 1 117 ? -1.377 -7.983 -10.860 1.00 95.75 117 VAL A CA 1
ATOM 938 C C . VAL A 1 117 ? -2.307 -8.260 -12.037 1.00 95.75 117 VAL A C 1
ATOM 940 O O . VAL A 1 117 ? -3.245 -9.047 -11.929 1.00 95.75 117 VAL A O 1
ATOM 943 N N . LYS A 1 118 ? -2.051 -7.598 -13.172 1.00 93.25 118 LYS A N 1
ATOM 944 C CA . LYS A 1 118 ? -2.781 -7.815 -14.426 1.00 93.25 118 LYS A CA 1
ATOM 945 C C . LYS A 1 118 ? -1.802 -8.048 -15.578 1.00 93.25 118 LYS A C 1
ATOM 947 O O . LYS A 1 118 ? -0.947 -7.191 -15.786 1.00 93.25 118 LYS A O 1
ATOM 952 N N . PRO A 1 119 ? -1.950 -9.146 -16.343 1.00 92.75 119 PRO A N 1
ATOM 953 C CA . PRO A 1 119 ? -2.915 -10.234 -16.139 1.00 92.75 119 PRO A CA 1
ATOM 954 C C . PRO A 1 119 ? -2.669 -11.017 -14.831 1.00 92.75 119 PRO A C 1
ATOM 956 O O . PRO A 1 119 ? -1.581 -10.970 -14.268 1.00 92.75 119 PRO A O 1
ATOM 959 N N . ASP A 1 120 ? -3.691 -11.723 -14.346 1.00 88.75 120 ASP A N 1
ATOM 960 C CA . ASP A 1 120 ? -3.723 -12.400 -13.032 1.00 88.75 120 ASP A CA 1
ATOM 961 C C . ASP A 1 120 ? -2.674 -13.516 -12.849 1.00 88.75 120 ASP A C 1
ATOM 963 O O . ASP A 1 120 ? -2.248 -13.811 -11.734 1.00 88.75 120 ASP A O 1
ATOM 967 N N . HIS A 1 121 ? -2.207 -14.109 -13.947 1.00 90.56 121 HIS A N 1
ATOM 968 C CA . HIS A 1 121 ? -1.101 -15.072 -13.976 1.00 90.56 121 HIS A CA 1
ATOM 969 C C . HIS A 1 121 ? 0.292 -14.419 -13.988 1.00 90.56 121 HIS A C 1
ATOM 971 O O . HIS A 1 121 ? 1.303 -15.122 -14.049 1.00 90.56 121 HIS A O 1
ATOM 977 N N . GLY A 1 122 ? 0.348 -13.088 -13.955 1.00 94.25 122 GLY A N 1
ATOM 978 C CA . GLY A 1 122 ? 1.574 -12.314 -13.853 1.00 94.25 122 GLY A CA 1
ATOM 979 C C . GLY A 1 122 ? 2.225 -12.359 -12.471 1.00 94.25 122 GLY A C 1
ATOM 980 O O . GLY A 1 122 ? 1.760 -13.026 -11.543 1.00 94.25 122 GLY A O 1
ATOM 981 N N . PHE A 1 123 ? 3.317 -11.608 -12.322 1.00 96.56 123 PHE A N 1
ATOM 982 C CA . PHE A 1 123 ? 3.977 -11.403 -11.035 1.00 96.56 123 PHE A CA 1
ATOM 983 C C . PHE A 1 123 ? 4.669 -10.037 -10.964 1.00 96.56 123 PHE A C 1
ATOM 985 O O . PHE A 1 123 ? 5.027 -9.463 -11.989 1.00 96.56 123 PHE A O 1
ATOM 992 N N . ALA A 1 124 ? 4.900 -9.549 -9.748 1.00 96.56 124 ALA A N 1
ATOM 993 C CA . ALA A 1 124 ? 5.840 -8.476 -9.445 1.00 96.56 124 ALA A CA 1
ATOM 994 C C . ALA A 1 124 ? 7.104 -9.061 -8.799 1.00 96.56 124 ALA A C 1
ATOM 996 O O . ALA A 1 124 ? 7.056 -10.110 -8.158 1.00 96.56 124 ALA A O 1
ATOM 997 N N . LEU A 1 125 ? 8.241 -8.384 -8.937 1.00 97.06 125 LEU A N 1
ATOM 998 C CA . LEU A 1 125 ? 9.424 -8.676 -8.130 1.00 97.06 125 LEU A CA 1
ATOM 999 C C . LEU A 1 125 ? 9.506 -7.647 -7.014 1.00 97.06 125 LEU A C 1
ATOM 1001 O O . LEU A 1 125 ? 9.614 -6.456 -7.294 1.00 97.06 125 LEU A O 1
ATOM 1005 N N . GLN A 1 126 ? 9.484 -8.102 -5.767 1.00 97.12 126 GLN A N 1
ATOM 1006 C CA . GLN A 1 126 ? 9.708 -7.242 -4.612 1.00 97.12 126 GLN A CA 1
ATOM 1007 C C . GLN A 1 126 ? 10.975 -7.681 -3.892 1.00 97.12 126 GLN A C 1
ATOM 1009 O O . GLN A 1 126 ? 11.138 -8.863 -3.589 1.00 97.12 126 GLN A O 1
ATOM 1014 N N . ARG A 1 127 ? 11.861 -6.724 -3.617 1.00 95.31 127 ARG A N 1
ATOM 1015 C CA . ARG A 1 127 ? 13.041 -6.921 -2.776 1.00 95.31 127 ARG A CA 1
ATOM 1016 C C . ARG A 1 127 ? 12.878 -6.137 -1.483 1.00 95.31 127 ARG A C 1
ATOM 1018 O O . ARG A 1 127 ? 12.568 -4.948 -1.541 1.00 95.31 127 ARG A O 1
ATOM 1025 N N . VAL A 1 128 ? 13.106 -6.794 -0.350 1.00 94.19 128 VAL A N 1
ATOM 1026 C CA . VAL A 1 128 ? 13.064 -6.206 0.994 1.00 94.19 128 VAL A CA 1
ATOM 1027 C C . VAL A 1 128 ? 14.410 -6.451 1.657 1.00 94.19 128 VAL A C 1
ATOM 1029 O O . VAL A 1 128 ? 14.814 -7.603 1.813 1.00 94.19 128 VAL A O 1
ATOM 1032 N N . TYR A 1 129 ? 15.122 -5.380 2.005 1.00 92.06 129 TYR A N 1
ATOM 1033 C CA . TYR A 1 129 ? 16.509 -5.496 2.454 1.00 92.06 129 TYR A CA 1
ATOM 1034 C C . TYR A 1 129 ? 16.931 -4.393 3.431 1.00 92.06 129 TYR A C 1
ATOM 1036 O O . TYR A 1 129 ? 16.396 -3.285 3.397 1.00 92.06 129 TYR A O 1
ATOM 1044 N N . THR A 1 130 ? 17.899 -4.694 4.299 1.00 89.88 130 THR A N 1
ATOM 1045 C CA . THR A 1 130 ? 18.577 -3.726 5.182 1.00 89.88 130 THR A CA 1
ATOM 1046 C C . THR A 1 130 ? 19.861 -3.194 4.538 1.00 89.88 130 THR A C 1
ATOM 1048 O O . THR A 1 130 ? 20.432 -3.839 3.660 1.00 89.88 130 THR A O 1
ATOM 1051 N N . ASP A 1 131 ? 20.375 -2.049 5.000 1.00 86.12 131 ASP A N 1
ATOM 1052 C CA . ASP A 1 131 ? 21.635 -1.473 4.486 1.00 86.12 131 ASP A CA 1
ATOM 1053 C C . ASP A 1 131 ? 22.843 -2.413 4.666 1.00 86.12 131 ASP A C 1
ATOM 1055 O O . ASP A 1 131 ? 23.748 -2.444 3.832 1.00 86.12 131 ASP A O 1
ATOM 1059 N N . ASP A 1 132 ? 22.849 -3.196 5.749 1.00 90.44 132 ASP A N 1
ATOM 1060 C CA . ASP A 1 132 ? 23.884 -4.189 6.063 1.00 90.44 132 ASP A CA 1
ATOM 1061 C C . ASP A 1 132 ? 23.625 -5.577 5.451 1.00 90.44 132 ASP A C 1
ATOM 1063 O O . ASP A 1 132 ? 24.426 -6.489 5.654 1.00 90.44 132 ASP A O 1
ATOM 1067 N N . LEU A 1 133 ? 22.518 -5.736 4.713 1.00 90.75 133 LEU A N 1
ATOM 1068 C CA . LEU A 1 133 ? 22.064 -6.983 4.091 1.00 90.75 133 LEU A CA 1
ATOM 1069 C C . LEU A 1 133 ? 21.866 -8.156 5.069 1.00 90.75 133 LEU A C 1
ATOM 1071 O O . LEU A 1 133 ? 21.834 -9.313 4.654 1.00 90.75 133 LEU A O 1
ATOM 1075 N N . SER A 1 134 ? 21.708 -7.884 6.369 1.00 92.00 134 SER A N 1
ATOM 1076 C CA . SER A 1 134 ? 21.287 -8.900 7.345 1.00 92.00 134 SER A CA 1
ATOM 1077 C C . SER A 1 134 ? 19.880 -9.440 7.057 1.00 92.00 134 SER A C 1
ATOM 1079 O O . SER A 1 134 ? 19.583 -10.586 7.397 1.00 92.00 134 SER A O 1
ATOM 1081 N N . LEU A 1 135 ? 19.047 -8.645 6.378 1.00 90.56 135 LEU A N 1
ATOM 1082 C CA . LEU A 1 135 ? 17.896 -9.103 5.608 1.00 90.56 135 LEU A CA 1
ATOM 1083 C C . LEU A 1 135 ? 18.110 -8.726 4.138 1.00 90.56 135 LEU A C 1
ATOM 1085 O O . LEU A 1 135 ? 18.422 -7.572 3.845 1.00 90.56 135 LEU A O 1
ATOM 1089 N N . ASP A 1 136 ? 17.905 -9.674 3.225 1.00 94.62 136 ASP A N 1
ATOM 1090 C CA . ASP A 1 136 ? 17.926 -9.439 1.779 1.00 94.62 136 ASP A CA 1
ATOM 1091 C C . ASP A 1 136 ? 17.082 -10.502 1.067 1.00 94.62 136 ASP A C 1
ATOM 1093 O O . ASP A 1 136 ? 17.577 -11.542 0.636 1.00 94.62 136 ASP A O 1
ATOM 1097 N N . GLU A 1 137 ? 15.777 -10.255 0.991 1.00 95.56 137 GLU A N 1
ATOM 1098 C CA . GLU A 1 137 ? 14.814 -11.197 0.428 1.00 95.56 137 GLU A CA 1
ATOM 1099 C C . GLU A 1 137 ? 14.251 -10.664 -0.884 1.00 95.56 137 GLU A C 1
ATOM 1101 O O . GLU A 1 137 ? 13.788 -9.525 -0.961 1.00 95.56 137 GLU A O 1
ATOM 1106 N N . THR A 1 138 ? 14.256 -11.502 -1.921 1.00 96.31 138 THR A N 1
ATOM 1107 C CA . THR A 1 138 ? 13.624 -11.203 -3.213 1.00 96.31 138 THR A CA 1
ATOM 1108 C C . THR A 1 138 ? 12.535 -12.221 -3.501 1.00 96.31 138 THR A C 1
ATOM 1110 O O . THR A 1 138 ? 12.781 -13.426 -3.515 1.00 96.31 138 THR A O 1
ATOM 1113 N N . MET A 1 139 ? 11.328 -11.734 -3.770 1.00 96.19 139 MET A N 1
ATOM 1114 C CA . MET A 1 139 ? 10.139 -12.561 -3.953 1.00 96.19 139 MET A CA 1
ATOM 1115 C C . MET A 1 139 ? 9.503 -12.284 -5.314 1.00 96.19 139 MET A C 1
ATOM 1117 O O . MET A 1 139 ? 9.357 -11.128 -5.713 1.00 96.19 139 MET A O 1
ATOM 1121 N N . ALA A 1 140 ? 9.074 -13.348 -5.996 1.00 96.81 140 ALA A N 1
ATOM 1122 C CA . ALA A 1 140 ? 8.107 -13.253 -7.085 1.00 96.81 140 ALA A CA 1
ATOM 1123 C C . ALA A 1 140 ? 6.696 -13.243 -6.482 1.00 96.81 140 ALA A C 1
ATOM 1125 O O . ALA A 1 140 ? 6.205 -14.263 -5.995 1.00 96.81 140 ALA A O 1
ATOM 1126 N N . VAL A 1 141 ? 6.071 -12.072 -6.479 1.00 96.69 141 VAL A N 1
ATOM 1127 C CA . VAL A 1 141 ? 4.792 -11.792 -5.829 1.00 96.69 141 VAL A CA 1
ATOM 1128 C C . VAL A 1 141 ? 3.659 -11.941 -6.841 1.00 96.69 141 VAL A C 1
ATOM 1130 O O . VAL A 1 141 ? 3.693 -11.315 -7.897 1.00 96.69 141 VAL A O 1
ATOM 1133 N N . LYS A 1 142 ? 2.664 -12.779 -6.542 1.00 96.62 142 LYS A N 1
ATOM 1134 C CA . LYS A 1 142 ? 1.517 -13.046 -7.430 1.00 96.62 142 LYS A CA 1
ATOM 1135 C C . LYS A 1 142 ? 0.325 -12.148 -7.096 1.00 96.62 142 LYS A C 1
ATOM 1137 O O . LYS A 1 142 ? 0.293 -11.551 -6.019 1.00 96.62 142 LYS A O 1
ATOM 1142 N N . ASP A 1 143 ? -0.673 -12.107 -7.978 1.00 96.81 143 ASP A N 1
ATOM 1143 C CA . ASP A 1 143 ? -1.956 -11.457 -7.680 1.00 96.81 143 ASP A CA 1
ATOM 1144 C C . ASP A 1 143 ? -2.551 -11.969 -6.355 1.00 96.81 143 ASP A C 1
ATOM 1146 O O . ASP A 1 143 ? -2.500 -13.165 -6.054 1.00 96.81 143 ASP A O 1
ATOM 1150 N N . GLY A 1 144 ? -3.067 -11.048 -5.541 1.00 95.88 144 GLY A N 1
ATOM 1151 C CA . GLY A 1 144 ? -3.673 -11.343 -4.243 1.00 95.88 144 GLY A CA 1
ATOM 1152 C C . GLY A 1 144 ? -2.674 -11.685 -3.132 1.00 95.88 144 GLY A C 1
ATOM 1153 O O . GLY A 1 144 ? -3.075 -12.179 -2.079 1.00 95.88 144 GLY A O 1
ATOM 1154 N N . SER A 1 145 ? -1.375 -11.454 -3.343 1.00 96.94 145 SER A N 1
ATOM 1155 C CA . SER A 1 145 ? -0.343 -11.715 -2.332 1.00 96.94 145 SER A CA 1
ATOM 1156 C C . SER A 1 145 ? -0.064 -10.486 -1.470 1.00 96.94 145 SER A C 1
ATOM 1158 O O . SER A 1 145 ? -0.059 -9.357 -1.961 1.00 96.94 145 SER A O 1
ATOM 1160 N N . ALA A 1 146 ? 0.243 -10.717 -0.192 1.00 96.56 146 ALA A N 1
ATOM 1161 C CA . ALA A 1 146 ? 0.708 -9.680 0.721 1.00 96.56 146 ALA A CA 1
ATOM 1162 C C . ALA A 1 146 ? 2.200 -9.844 1.047 1.00 96.56 146 ALA A C 1
ATOM 1164 O O . ALA A 1 146 ? 2.666 -10.961 1.276 1.00 96.56 146 ALA A O 1
ATOM 1165 N N . VAL A 1 147 ? 2.933 -8.732 1.111 1.00 95.62 147 VAL A N 1
ATOM 1166 C CA . VAL A 1 147 ? 4.323 -8.675 1.582 1.00 95.62 147 VAL A CA 1
ATOM 1167 C C . VAL A 1 147 ? 4.404 -7.728 2.771 1.00 95.62 147 VAL A C 1
ATOM 1169 O O . VAL A 1 147 ? 4.002 -6.567 2.688 1.00 95.62 147 VAL A O 1
ATOM 1172 N N . LEU A 1 148 ? 4.931 -8.241 3.880 1.00 93.25 148 LEU A N 1
ATOM 1173 C CA . LEU A 1 148 ? 5.202 -7.465 5.082 1.00 93.25 148 LEU A CA 1
ATOM 1174 C C . LEU A 1 148 ? 6.608 -6.886 4.983 1.00 93.25 148 LEU A C 1
ATOM 1176 O O . LEU A 1 148 ? 7.573 -7.621 4.772 1.00 93.25 148 LEU A O 1
ATOM 1180 N N . VAL A 1 149 ? 6.715 -5.576 5.156 1.00 90.00 149 VAL A N 1
ATOM 1181 C CA . VAL A 1 149 ? 7.979 -4.849 5.185 1.00 90.00 149 VAL A CA 1
ATOM 1182 C C . VAL A 1 149 ? 8.207 -4.446 6.641 1.00 90.00 149 VAL A C 1
ATOM 1184 O O . VAL A 1 149 ? 7.578 -3.502 7.130 1.00 90.00 149 VAL A O 1
ATOM 1187 N N . PRO A 1 150 ? 9.014 -5.230 7.386 1.00 79.31 150 PRO A N 1
ATOM 1188 C CA . PRO A 1 150 ? 9.252 -4.986 8.800 1.00 79.31 150 PRO A CA 1
ATOM 1189 C C . PRO A 1 150 ? 10.101 -3.723 9.000 1.00 79.31 150 PRO A C 1
ATOM 1191 O O . PRO A 1 150 ? 10.301 -2.902 8.114 1.00 79.31 150 PRO A O 1
ATOM 1194 N N . LYS A 1 151 ? 10.605 -3.527 10.209 1.00 69.25 151 LYS A N 1
ATOM 1195 C CA . LYS A 1 151 ? 11.394 -2.342 10.556 1.00 69.25 151 LYS A CA 1
ATOM 1196 C C . LYS A 1 151 ? 12.738 -2.350 9.826 1.00 69.25 151 LYS A C 1
ATOM 1198 O O . LYS A 1 151 ? 13.331 -3.411 9.646 1.00 69.25 151 LYS A O 1
ATOM 1203 N N . LYS A 1 152 ? 13.262 -1.154 9.543 1.00 61.75 152 LYS A N 1
ATOM 1204 C CA . LYS A 1 152 ? 14.634 -0.909 9.055 1.00 61.75 152 LYS A CA 1
ATOM 1205 C C . LYS A 1 152 ? 14.975 -1.414 7.662 1.00 61.75 152 LYS A C 1
ATOM 1207 O O . LYS A 1 152 ? 16.149 -1.569 7.335 1.00 61.75 152 LYS A O 1
ATOM 1212 N N . VAL A 1 153 ? 13.965 -1.666 6.842 1.00 71.75 153 VAL A N 1
ATOM 1213 C CA . VAL A 1 153 ? 14.163 -2.243 5.516 1.00 71.75 153 VAL A CA 1
ATOM 1214 C C . VAL A 1 153 ? 13.676 -1.296 4.438 1.00 71.75 153 VAL A C 1
ATOM 1216 O O . VAL A 1 153 ? 12.642 -0.645 4.571 1.00 71.75 153 VAL A O 1
ATOM 1219 N N . SER A 1 154 ? 14.449 -1.228 3.364 1.00 80.06 154 SER A N 1
ATOM 1220 C CA . SER A 1 154 ? 14.008 -0.625 2.120 1.00 80.06 154 SER A CA 1
ATOM 1221 C C . SER A 1 154 ? 13.233 -1.655 1.309 1.00 80.06 154 SER A C 1
ATOM 1223 O O . SER A 1 154 ? 13.576 -2.840 1.295 1.00 80.06 154 SER A O 1
ATOM 1225 N N . SER A 1 155 ? 12.205 -1.192 0.604 1.00 79.38 155 SER A N 1
ATOM 1226 C CA . SER A 1 155 ? 11.436 -1.996 -0.343 1.00 79.38 155 SER A CA 1
ATOM 1227 C C . SER A 1 155 ? 11.595 -1.422 -1.745 1.00 79.38 155 SER A C 1
ATOM 1229 O O . SER A 1 155 ? 11.579 -0.209 -1.938 1.00 79.38 155 SER A O 1
ATOM 1231 N N . SER A 1 156 ? 11.760 -2.280 -2.745 1.00 83.25 156 SER A N 1
ATOM 1232 C CA . SER A 1 156 ? 11.709 -1.891 -4.156 1.00 83.25 156 SER A CA 1
ATOM 1233 C C . SER A 1 156 ? 10.907 -2.911 -4.934 1.00 83.25 156 SER A C 1
ATOM 1235 O O . SER A 1 156 ? 11.074 -4.116 -4.740 1.00 83.25 156 SER A O 1
ATOM 1237 N N . ILE A 1 157 ? 10.036 -2.416 -5.810 1.00 89.19 157 ILE A N 1
ATOM 1238 C CA . ILE A 1 157 ? 9.089 -3.239 -6.554 1.00 89.19 157 ILE A CA 1
ATOM 1239 C C . ILE A 1 157 ? 9.298 -2.987 -8.040 1.00 89.19 157 ILE A C 1
ATOM 1241 O O . ILE A 1 157 ? 9.309 -1.841 -8.482 1.00 89.19 157 ILE A O 1
ATOM 1245 N N . SER A 1 158 ? 9.443 -4.060 -8.808 1.00 90.81 158 SER A N 1
ATOM 1246 C CA . SER A 1 158 ? 9.422 -4.038 -10.266 1.00 90.81 158 SER A CA 1
ATOM 1247 C C . SER A 1 158 ? 8.172 -4.747 -10.762 1.00 90.81 158 SER A C 1
ATOM 1249 O O . SER A 1 158 ? 7.835 -5.823 -10.265 1.00 90.81 158 SER A O 1
ATOM 1251 N N . ALA A 1 159 ? 7.518 -4.160 -11.759 1.00 87.62 159 ALA A N 1
ATOM 1252 C CA . ALA A 1 159 ? 6.517 -4.822 -12.580 1.00 87.62 159 ALA A CA 1
ATOM 1253 C C . ALA A 1 159 ? 7.204 -5.246 -13.889 1.00 87.62 159 ALA A C 1
ATOM 1255 O O . ALA A 1 159 ? 7.416 -4.395 -14.751 1.00 87.62 159 ALA A O 1
ATOM 1256 N N . PRO A 1 160 ? 7.634 -6.509 -14.050 1.00 77.94 160 PRO A N 1
ATOM 1257 C CA . PRO A 1 160 ? 8.269 -6.961 -15.283 1.00 77.94 160 PRO A CA 1
ATOM 1258 C C . PRO A 1 160 ? 7.316 -6.846 -16.476 1.00 77.94 160 PRO A C 1
ATOM 1260 O O . PRO A 1 160 ? 6.097 -6.870 -16.312 1.00 77.94 160 PRO A O 1
ATOM 1263 N N . TRP A 1 161 ? 7.877 -6.764 -17.681 1.00 75.31 161 TRP A N 1
ATOM 1264 C CA . TRP A 1 161 ? 7.113 -7.047 -18.896 1.00 75.31 161 TRP A CA 1
ATOM 1265 C C . TRP A 1 161 ? 6.706 -8.525 -18.871 1.00 75.31 161 TRP A C 1
ATOM 1267 O O . TRP A 1 161 ? 7.568 -9.380 -18.641 1.00 75.31 161 TRP A O 1
ATOM 1277 N N . LEU A 1 162 ? 5.419 -8.806 -19.069 1.00 58.97 162 LEU A N 1
ATOM 1278 C CA . LEU A 1 162 ? 4.881 -10.164 -19.206 1.00 58.97 162 LEU A CA 1
ATOM 1279 C C . LEU A 1 162 ? 4.709 -10.531 -20.680 1.00 58.97 162 LEU A C 1
ATOM 1281 O O . LEU A 1 162 ? 4.307 -9.647 -21.468 1.00 58.97 162 LEU A O 1
#

Sequence (162 aa):
MDIFEKIPPYSVYVPNGDKFDIKATTDVEIAICSAPGKGTYKARLITPEHIGVEHRGAGNIARQVHNILPEQEPADHLLVVEVFTPEGNWSSYPPHKHDQDHLPYESYLEETYYHKVKPDHGFALQRVYTDDLSLDETMAVKDGSAVLVPKKVSSSISAPWL

Organism: Bacillus safensis (NCBI:txid561879)

pLDDT: mean 92.14, std 7.85, range [58.97, 98.5]

Foldseek 3Di:
DDVVVVQADKDKDAAPVDDDDDDDPDDDDDDDDDDDGPRPDHIDIQDSVNWDWDFDDDDQATKIKTFRDDPVHDDRADTDMDIGHDASHKYCPPWDFQADVPPPVHHHDKDKDFDADPPQAFWKWKWKAAPVRPDTDIDGHGGRDMDTRGHRITMMIHRHDD

Secondary structure (DSSP, 8-state):
--GGG-PPPPEEE--TT-------SS------------S-S--EEE-GGGSEEEEE-SGGG-EEEEEEE-TTS--SS--EEEEE--TT-EES-S-------BTTTB----EEEEE--SSTT-EEEEEEE-TTSSSEEEEEEETTEEEEE-TT-EEEEE----

Radius of gyration: 16.67 Å; chains: 1; bounding box: 49×31×40 Å